Protein AF-A0A1M4V1C2-F1 (afdb_monomer)

InterPro domains:
  IPR025620 YlaH-like protein [PF14036] (13-83)

Organism: NCBI:txid112248

Structure (mmCIF, N/CA/C/O backbone):
data_AF-A0A1M4V1C2-F1
#
_entry.id   AF-A0A1M4V1C2-F1
#
loop_
_atom_site.group_PDB
_atom_site.id
_atom_site.type_symbol
_atom_site.label_atom_id
_atom_site.label_alt_id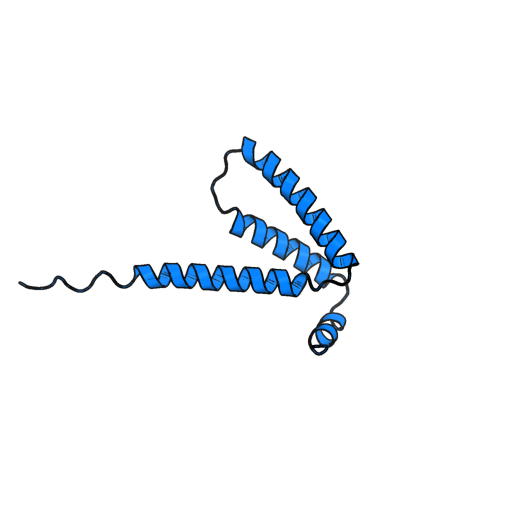
_atom_site.label_comp_id
_atom_site.label_asym_id
_atom_site.label_entity_id
_atom_site.label_seq_id
_atom_site.pdbx_PDB_ins_code
_atom_site.Cartn_x
_atom_site.Cartn_y
_atom_site.Cartn_z
_atom_site.occupancy
_atom_site.B_iso_or_equiv
_atom_site.auth_seq_id
_atom_site.auth_comp_id
_atom_site.auth_asym_id
_atom_site.auth_atom_id
_atom_site.pdbx_PDB_model_num
ATOM 1 N N . MET A 1 1 ? 19.931 -12.999 -3.970 1.00 51.00 1 MET A N 1
ATOM 2 C CA . MET A 1 1 ? 18.450 -12.996 -3.907 1.00 51.00 1 MET A CA 1
ATOM 3 C C . MET A 1 1 ? 17.909 -12.822 -5.326 1.00 51.00 1 M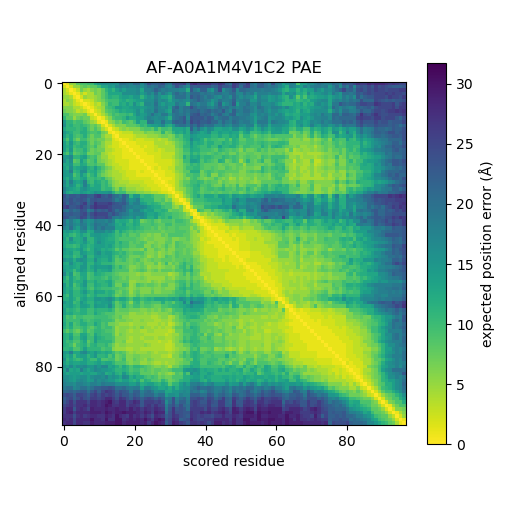ET A C 1
ATOM 5 O O . MET A 1 1 ? 17.259 -11.834 -5.615 1.00 51.00 1 MET A O 1
ATOM 9 N N . GLU A 1 2 ? 18.221 -13.763 -6.222 1.00 55.00 2 GLU A N 1
ATOM 10 C CA . GLU A 1 2 ? 17.792 -13.746 -7.639 1.00 55.00 2 GLU A CA 1
ATOM 11 C C . GLU A 1 2 ? 16.768 -14.855 -7.942 1.00 55.00 2 GLU A C 1
ATOM 13 O O . GLU A 1 2 ? 16.281 -15.000 -9.055 1.00 55.00 2 GLU A O 1
ATOM 18 N N . TRP A 1 3 ? 16.404 -15.630 -6.918 1.00 61.34 3 TRP A N 1
ATOM 19 C CA . TRP A 1 3 ? 15.531 -16.797 -7.032 1.00 61.34 3 TRP A CA 1
ATOM 20 C C . TRP A 1 3 ? 14.032 -16.433 -7.110 1.00 61.34 3 TRP A C 1
ATOM 22 O O . TRP A 1 3 ? 13.213 -17.260 -7.481 1.00 61.34 3 TRP A O 1
ATOM 32 N N . ILE A 1 4 ? 13.663 -15.181 -6.793 1.00 56.22 4 ILE A N 1
ATOM 33 C CA . ILE A 1 4 ? 12.271 -14.685 -6.838 1.00 56.22 4 ILE A CA 1
ATOM 34 C C . ILE A 1 4 ? 11.983 -13.960 -8.161 1.00 56.22 4 ILE A C 1
ATOM 36 O O . ILE A 1 4 ? 10.896 -14.107 -8.710 1.00 56.22 4 ILE A O 1
ATOM 40 N N . SER A 1 5 ? 12.960 -13.232 -8.717 1.00 55.09 5 SER A N 1
ATOM 41 C CA . SER A 1 5 ? 12.829 -12.592 -10.035 1.00 55.09 5 SER A CA 1
ATOM 42 C C . SER A 1 5 ? 12.683 -13.616 -11.162 1.00 55.09 5 SER A C 1
ATOM 44 O O . SER A 1 5 ? 11.970 -13.358 -12.120 1.00 55.09 5 SER A O 1
ATOM 46 N N . GLN A 1 6 ? 13.282 -14.802 -11.010 1.00 59.19 6 GLN A N 1
ATOM 47 C CA . GLN A 1 6 ? 13.169 -15.910 -11.967 1.00 59.19 6 GLN A CA 1
ATOM 48 C C . GLN A 1 6 ? 11.768 -16.538 -12.022 1.00 59.19 6 GLN A C 1
ATOM 50 O O . GLN A 1 6 ? 11.360 -17.027 -13.069 1.00 59.19 6 GLN A O 1
ATOM 55 N N . TRP A 1 7 ? 11.025 -16.518 -10.913 1.00 60.44 7 TRP A N 1
ATOM 56 C CA . TRP A 1 7 ? 9.639 -16.993 -10.870 1.00 60.44 7 TRP A CA 1
ATOM 57 C C . TRP A 1 7 ? 8.643 -15.915 -11.328 1.00 60.44 7 TRP A C 1
ATOM 59 O O . TRP A 1 7 ? 7.605 -16.241 -11.900 1.00 60.44 7 TRP A O 1
ATOM 69 N N . LEU A 1 8 ? 8.976 -14.635 -11.133 1.00 57.62 8 LEU A N 1
ATOM 70 C CA . LEU A 1 8 ? 8.133 -13.514 -11.550 1.00 57.62 8 LEU A CA 1
ATOM 71 C C . LEU A 1 8 ? 8.196 -13.267 -13.069 1.00 57.62 8 LEU A C 1
ATOM 73 O O . LEU A 1 8 ? 7.154 -13.061 -13.679 1.00 57.62 8 LEU A O 1
ATOM 77 N N . ASP A 1 9 ? 9.371 -13.425 -13.696 1.00 57.94 9 ASP A N 1
ATOM 78 C CA . ASP A 1 9 ? 9.539 -13.372 -15.166 1.00 57.94 9 ASP A CA 1
ATOM 79 C C . ASP A 1 9 ? 8.818 -14.519 -15.902 1.00 57.94 9 ASP A C 1
ATOM 81 O O . ASP A 1 9 ? 8.667 -14.493 -17.124 1.00 57.94 9 ASP A O 1
ATOM 85 N N . GLN A 1 10 ? 8.369 -15.547 -15.173 1.00 60.22 10 GLN A N 1
ATOM 86 C CA . GLN A 1 10 ? 7.585 -16.646 -15.732 1.00 60.22 10 GLN A CA 1
ATOM 87 C C . GLN A 1 10 ? 6.086 -16.302 -15.838 1.00 60.22 10 GLN A C 1
ATOM 89 O O . GLN A 1 10 ? 5.335 -17.046 -16.475 1.00 60.22 10 GLN A O 1
ATOM 94 N N . MET A 1 11 ? 5.638 -15.186 -15.245 1.00 54.88 11 MET A N 1
ATOM 95 C CA . MET A 1 11 ? 4.276 -14.675 -15.401 1.00 54.88 11 MET A CA 1
ATOM 96 C C . MET A 1 11 ? 4.202 -13.633 -16.529 1.00 54.88 11 MET A C 1
ATOM 98 O O . MET A 1 11 ? 5.120 -12.844 -16.719 1.00 54.88 11 MET A O 1
ATOM 102 N N . PRO A 1 12 ? 3.105 -13.598 -17.302 1.00 59.97 12 PRO A N 1
ATOM 103 C CA . PRO A 1 12 ? 2.946 -12.624 -18.374 1.00 59.97 12 PRO A CA 1
ATOM 104 C C . PRO A 1 12 ? 2.930 -11.185 -17.829 1.00 59.97 12 PRO A C 1
ATOM 106 O O . PRO A 1 12 ? 2.180 -10.890 -16.899 1.00 59.97 12 PRO A O 1
ATOM 109 N N . ASN A 1 13 ? 3.681 -10.287 -18.483 1.00 60.44 13 ASN A N 1
ATOM 110 C CA . ASN A 1 13 ? 3.990 -8.878 -18.141 1.00 60.44 13 ASN A CA 1
ATOM 111 C C . ASN A 1 13 ? 2.800 -7.969 -17.742 1.00 60.44 13 ASN A C 1
ATOM 113 O O . ASN A 1 13 ? 2.983 -6.812 -17.366 1.00 60.44 13 ASN A O 1
ATOM 117 N N . TRP A 1 14 ? 1.563 -8.442 -17.879 1.00 65.62 14 TRP A N 1
ATOM 118 C CA . TRP A 1 14 ? 0.346 -7.731 -17.483 1.00 65.62 14 TRP A CA 1
ATOM 119 C C . TRP A 1 14 ? -0.087 -7.994 -16.040 1.00 65.62 14 TRP A C 1
ATOM 121 O O . TRP A 1 14 ? -0.804 -7.177 -15.458 1.00 65.62 14 TRP A O 1
ATOM 131 N N . VAL A 1 15 ? 0.340 -9.110 -15.450 1.00 67.62 15 VAL A N 1
ATOM 132 C CA . VAL A 1 15 ? -0.056 -9.505 -14.092 1.00 67.62 15 VAL A CA 1
ATOM 133 C C . VAL A 1 15 ? 0.532 -8.543 -13.066 1.00 67.62 15 VAL A C 1
ATOM 135 O O . VAL A 1 15 ? -0.181 -8.103 -12.169 1.00 67.62 15 VAL A O 1
ATOM 138 N N . ASP A 1 16 ? 1.781 -8.129 -13.251 1.00 66.31 16 ASP A N 1
ATOM 139 C CA . ASP A 1 16 ? 2.497 -7.233 -12.339 1.00 66.31 16 ASP A CA 1
ATOM 140 C C . ASP A 1 16 ? 1.777 -5.892 -12.185 1.00 66.31 16 ASP A C 1
ATOM 142 O O . ASP A 1 16 ? 1.578 -5.393 -11.076 1.00 66.31 16 ASP A O 1
ATOM 146 N N . TYR A 1 17 ? 1.311 -5.338 -13.306 1.00 67.62 17 TYR A N 1
ATOM 147 C CA . TYR A 1 17 ? 0.589 -4.071 -13.330 1.00 67.62 17 TYR A CA 1
ATOM 148 C C . TYR A 1 17 ? -0.766 -4.181 -12.622 1.00 67.62 17 TYR A C 1
ATOM 150 O O . TYR A 1 17 ? -1.118 -3.327 -11.806 1.00 67.62 17 TYR A O 1
ATOM 158 N N . LEU A 1 18 ? -1.509 -5.260 -12.887 1.00 78.44 18 LEU A N 1
ATOM 159 C CA . LEU A 1 18 ? -2.813 -5.512 -12.273 1.00 78.44 18 LEU A CA 1
ATOM 160 C C . LEU A 1 18 ? -2.677 -5.764 -10.765 1.00 78.44 18 LEU A C 1
ATOM 162 O O . LEU A 1 18 ? -3.437 -5.208 -9.973 1.00 78.44 18 LEU A O 1
ATOM 166 N N . VAL A 1 19 ? -1.668 -6.530 -10.353 1.00 76.75 19 VAL A N 1
ATOM 167 C CA . VAL A 1 19 ? -1.352 -6.811 -8.947 1.00 76.75 19 VAL A CA 1
ATOM 168 C C . VAL A 1 19 ? -0.983 -5.529 -8.207 1.00 76.75 19 VAL A C 1
ATOM 170 O O . VAL A 1 19 ? -1.543 -5.285 -7.143 1.00 76.75 19 VAL A O 1
ATOM 173 N N . ILE A 1 20 ? -0.108 -4.677 -8.753 1.00 76.69 20 ILE A N 1
ATOM 174 C CA . ILE A 1 20 ? 0.259 -3.392 -8.124 1.00 76.69 20 ILE A CA 1
ATOM 175 C C . ILE A 1 20 ? -0.963 -2.484 -7.979 1.00 76.69 20 ILE A C 1
ATOM 177 O O . ILE A 1 20 ? -1.132 -1.854 -6.931 1.00 76.69 20 ILE A O 1
ATOM 181 N N . LEU A 1 21 ? -1.815 -2.423 -9.004 1.00 76.25 21 LEU A N 1
ATOM 182 C CA . LEU A 1 21 ? -3.016 -1.591 -9.008 1.00 76.25 21 LEU A CA 1
ATOM 183 C C . LEU A 1 21 ? -4.013 -2.057 -7.937 1.00 76.25 21 LEU A C 1
ATOM 185 O O . LEU A 1 21 ? -4.480 -1.248 -7.134 1.00 76.25 21 LEU A O 1
ATOM 189 N N . VAL A 1 22 ? -4.271 -3.366 -7.860 1.00 81.19 22 VAL A N 1
ATOM 190 C CA . VAL A 1 22 ? -5.164 -3.962 -6.855 1.00 81.19 22 VAL A CA 1
ATOM 191 C C . VAL A 1 22 ? -4.572 -3.853 -5.446 1.00 81.19 22 VAL A C 1
ATOM 193 O O . VAL A 1 22 ? -5.276 -3.429 -4.530 1.00 81.19 22 VAL A O 1
ATOM 196 N N . LEU A 1 23 ? -3.282 -4.162 -5.248 1.00 79.25 23 LEU A N 1
ATOM 197 C CA . LEU A 1 23 ? -2.627 -4.047 -3.936 1.00 79.25 23 LEU A CA 1
ATOM 198 C C . LEU A 1 23 ? -2.618 -2.605 -3.437 1.00 79.25 23 LEU A C 1
ATOM 200 O O . LEU A 1 23 ? -2.910 -2.374 -2.267 1.00 79.25 23 LEU A O 1
ATOM 204 N N . THR A 1 24 ? -2.312 -1.639 -4.302 1.00 75.44 24 THR A N 1
ATOM 205 C CA . THR A 1 24 ? -2.345 -0.214 -3.943 1.00 75.44 24 THR A CA 1
ATOM 206 C C . THR A 1 24 ? -3.749 0.211 -3.520 1.00 75.44 24 THR A C 1
ATOM 208 O O . THR A 1 24 ? -3.889 0.906 -2.514 1.00 75.44 24 THR A O 1
ATOM 211 N N . GLY A 1 25 ? -4.791 -0.259 -4.218 1.00 78.81 25 GLY A N 1
ATOM 212 C CA . GLY A 1 25 ? -6.186 -0.035 -3.829 1.00 78.81 25 GLY A CA 1
ATOM 213 C C . GLY A 1 25 ? -6.525 -0.623 -2.454 1.00 78.81 25 GLY A C 1
ATOM 214 O O . GLY A 1 25 ? -7.080 0.067 -1.602 1.00 78.81 25 GLY A O 1
ATOM 215 N N . ILE A 1 26 ? -6.114 -1.866 -2.188 1.00 78.38 26 ILE A N 1
ATOM 216 C CA . ILE A 1 26 ? -6.352 -2.537 -0.898 1.00 78.38 26 ILE A CA 1
ATOM 217 C C . ILE A 1 26 ? -5.600 -1.843 0.241 1.00 78.38 26 ILE A C 1
ATOM 219 O O . ILE A 1 26 ? -6.160 -1.630 1.320 1.00 78.38 26 ILE A O 1
ATOM 223 N N . VAL A 1 27 ? -4.329 -1.490 0.027 1.00 77.69 27 VAL A N 1
ATOM 224 C CA . VAL A 1 27 ? -3.514 -0.758 1.005 1.00 77.69 27 VAL A CA 1
ATOM 225 C C . VAL A 1 27 ? -4.150 0.593 1.281 1.00 77.69 27 VAL A C 1
ATOM 227 O O . VAL A 1 27 ? -4.264 0.966 2.442 1.00 77.69 27 VAL A O 1
ATOM 230 N N . TYR A 1 28 ? -4.631 1.300 0.263 1.00 73.38 28 TYR A N 1
ATOM 231 C CA . TYR A 1 28 ? -5.352 2.550 0.445 1.00 73.38 28 TYR A CA 1
ATOM 232 C C . TYR A 1 28 ? -6.565 2.380 1.368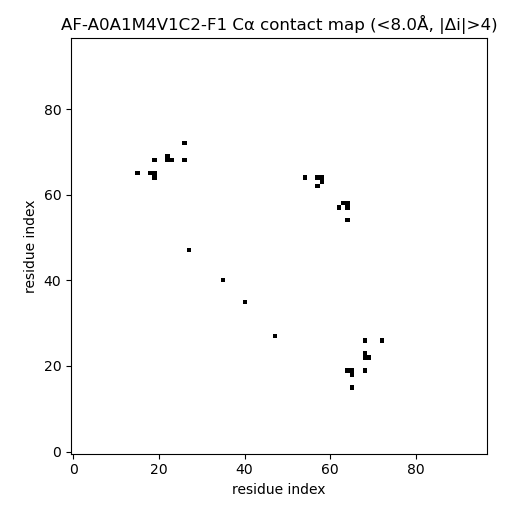 1.00 73.38 28 TYR A C 1
ATOM 234 O O . TYR A 1 28 ? -6.618 3.017 2.418 1.00 73.38 28 TYR A O 1
ATOM 242 N N . GLU A 1 29 ? -7.485 1.466 1.059 1.00 74.00 29 GLU A N 1
ATOM 243 C CA . GLU A 1 29 ? -8.674 1.242 1.894 1.00 74.00 29 GLU A CA 1
ATOM 244 C C . GLU A 1 29 ? -8.316 0.785 3.314 1.00 74.00 29 GLU A C 1
ATOM 246 O O . GLU A 1 29 ? -8.935 1.202 4.292 1.00 74.00 29 GLU A O 1
ATOM 251 N N . THR A 1 30 ? -7.271 -0.033 3.443 1.00 69.38 30 THR A N 1
ATOM 252 C CA . THR A 1 30 ? -6.819 -0.592 4.722 1.00 69.38 30 THR A CA 1
ATOM 253 C C . THR A 1 30 ? -6.115 0.441 5.600 1.00 69.38 30 THR A C 1
ATOM 255 O O . THR A 1 30 ? -6.345 0.484 6.809 1.00 69.38 30 THR A O 1
ATOM 258 N N . THR A 1 31 ? -5.259 1.279 5.015 1.00 68.00 31 THR A N 1
ATOM 259 C CA . THR A 1 31 ? -4.486 2.304 5.740 1.00 68.00 31 THR A CA 1
ATOM 260 C C . THR A 1 31 ? -5.362 3.509 6.066 1.00 68.00 31 THR A C 1
ATOM 262 O O . THR A 1 31 ? -5.185 4.160 7.095 1.00 68.00 31 THR A O 1
ATOM 265 N N . PHE A 1 32 ? -6.348 3.781 5.213 1.00 64.38 32 PHE A N 1
ATOM 266 C CA . PHE A 1 32 ? -7.286 4.885 5.345 1.00 64.38 32 PHE A CA 1
ATOM 267 C C . PHE A 1 32 ? -8.671 4.455 5.839 1.00 64.38 32 PHE A C 1
ATOM 269 O O . PHE A 1 32 ? -9.608 5.228 5.671 1.00 64.38 32 PHE A O 1
ATOM 276 N N . ALA A 1 33 ? -8.796 3.298 6.513 1.00 54.59 33 ALA A N 1
ATOM 277 C CA . ALA A 1 33 ? -10.006 2.783 7.184 1.00 54.59 33 ALA A CA 1
ATOM 278 C C . ALA A 1 33 ? -10.494 3.666 8.360 1.00 54.59 33 ALA A C 1
ATOM 280 O O . ALA A 1 33 ? -10.824 3.207 9.454 1.00 54.59 33 ALA A O 1
ATOM 281 N N . ARG A 1 34 ? -10.512 4.975 8.147 1.00 51.72 34 ARG A N 1
ATOM 282 C CA . ARG A 1 34 ? -11.030 6.020 9.000 1.00 51.72 34 ARG A CA 1
ATOM 283 C C . ARG A 1 34 ? -12.192 6.611 8.207 1.00 51.72 34 ARG A C 1
ATOM 285 O O . ARG A 1 34 ? -11.974 7.148 7.128 1.00 51.72 34 ARG A O 1
ATOM 292 N N . SER A 1 35 ? -13.420 6.471 8.710 1.00 47.53 35 SER A N 1
ATOM 293 C CA . SER A 1 35 ? -14.617 7.073 8.106 1.00 47.53 35 SER A CA 1
ATOM 294 C C . SER A 1 35 ? -14.359 8.545 7.824 1.00 47.53 35 SER A C 1
ATOM 296 O O . SER A 1 35 ? -14.181 9.322 8.765 1.00 47.53 35 SER A O 1
ATOM 298 N N . LEU A 1 36 ? -14.285 8.925 6.548 1.00 56.25 36 LEU A N 1
ATOM 299 C CA . LEU A 1 36 ? -13.952 10.288 6.170 1.00 56.25 36 LEU A CA 1
ATOM 300 C C . LEU A 1 36 ? -15.114 10.948 5.407 1.00 56.25 36 LEU A C 1
ATOM 302 O O . LEU A 1 36 ? -15.508 10.453 4.353 1.00 56.25 36 LEU A O 1
ATOM 306 N N . PRO A 1 37 ? -15.654 12.069 5.929 1.00 58.38 37 PRO A N 1
ATOM 307 C CA . PRO A 1 37 ? -16.694 12.857 5.274 1.00 58.38 37 PRO A CA 1
ATOM 308 C C . PRO A 1 37 ? -16.223 13.381 3.908 1.00 58.38 37 PRO A C 1
ATOM 310 O O . PRO A 1 37 ? -15.038 13.664 3.717 1.00 58.38 37 PRO A O 1
ATOM 313 N N . LEU A 1 38 ? -17.174 13.533 2.978 1.00 58.84 38 LEU A N 1
ATOM 314 C CA . LEU A 1 38 ? -16.985 13.744 1.530 1.00 58.84 38 LEU A CA 1
ATOM 315 C C . LEU A 1 38 ? -15.911 14.782 1.144 1.00 58.84 38 LEU A C 1
ATOM 317 O O . LEU A 1 38 ? -15.198 14.590 0.163 1.00 58.84 38 LEU A O 1
ATOM 321 N N . LEU A 1 39 ? -15.731 15.844 1.935 1.00 64.44 39 LEU A N 1
ATOM 322 C CA . LEU A 1 39 ? -14.754 16.907 1.669 1.00 64.44 39 LEU A CA 1
ATOM 323 C C . LEU A 1 39 ? -13.291 16.436 1.753 1.00 64.44 39 LEU A C 1
ATOM 325 O O . LEU A 1 39 ? -12.427 16.924 1.027 1.00 64.44 39 LEU A O 1
ATOM 329 N N . LYS A 1 40 ? -12.997 15.468 2.627 1.00 64.94 40 LYS A N 1
ATOM 330 C CA . LYS A 1 40 ? -11.630 14.972 2.837 1.00 64.94 40 LYS A CA 1
ATOM 331 C C . LYS A 1 40 ? -11.246 13.891 1.822 1.00 64.94 40 LYS A C 1
ATOM 333 O O . LYS A 1 40 ? -10.061 13.646 1.628 1.00 64.94 40 LYS A O 1
ATOM 338 N N . ASN A 1 41 ? -12.226 13.322 1.118 1.00 71.44 41 ASN A N 1
ATOM 339 C CA . ASN A 1 41 ? -12.002 12.364 0.036 1.00 71.44 41 ASN A CA 1
ATOM 340 C C . ASN A 1 41 ? -11.191 12.978 -1.121 1.00 71.44 41 ASN A C 1
ATOM 342 O O . ASN A 1 41 ? -10.331 12.313 -1.681 1.00 71.44 41 ASN A O 1
ATOM 346 N N . ILE A 1 42 ? -11.390 14.269 -1.427 1.00 80.12 42 ILE A N 1
ATOM 347 C CA . ILE A 1 42 ? -10.668 14.974 -2.505 1.00 80.12 42 ILE A CA 1
ATOM 348 C C . ILE A 1 42 ? -9.164 15.055 -2.224 1.00 80.12 42 ILE A C 1
ATOM 350 O O . ILE A 1 42 ? -8.356 14.703 -3.077 1.00 80.12 42 ILE A O 1
ATOM 354 N N . VAL A 1 43 ? -8.778 15.480 -1.016 1.00 80.31 43 VAL A N 1
ATOM 355 C CA . VAL A 1 43 ? -7.360 15.576 -0.617 1.00 80.31 43 VAL A CA 1
ATOM 356 C C . VAL A 1 43 ? -6.689 14.211 -0.703 1.00 80.31 43 VAL A C 1
ATOM 358 O O . VAL A 1 43 ? -5.554 14.084 -1.157 1.00 80.31 43 VAL A O 1
ATOM 361 N N . VAL A 1 44 ? -7.418 13.184 -0.286 1.00 76.56 44 VAL A N 1
ATOM 362 C CA . VAL A 1 44 ? -6.931 11.816 -0.282 1.00 76.56 44 VAL A CA 1
ATOM 363 C C . VAL A 1 44 ? -6.803 11.272 -1.715 1.00 76.56 44 VAL A C 1
ATOM 365 O O . VAL A 1 44 ? -5.803 10.631 -2.021 1.00 76.56 44 VAL A O 1
ATOM 368 N N . TYR A 1 45 ? -7.728 11.595 -2.620 1.00 75.50 45 TYR A N 1
ATOM 369 C CA . TYR A 1 45 ? -7.636 11.230 -4.038 1.00 75.50 45 TYR A CA 1
ATOM 370 C C . TYR A 1 45 ? -6.455 11.919 -4.743 1.00 75.50 45 TYR A C 1
ATOM 372 O O . TYR A 1 45 ? -5.771 11.301 -5.556 1.00 75.50 45 TYR A O 1
ATOM 380 N N . ILE A 1 46 ? -6.150 13.174 -4.385 1.00 84.56 46 ILE A N 1
ATOM 381 C CA . ILE A 1 46 ? -4.951 13.885 -4.868 1.00 84.56 46 ILE A CA 1
ATOM 382 C C . ILE A 1 46 ? -3.679 13.193 -4.362 1.00 84.56 46 ILE A C 1
ATOM 384 O O . ILE A 1 46 ? -2.757 12.952 -5.138 1.00 84.56 46 ILE A O 1
ATOM 388 N N . PHE A 1 47 ? -3.636 12.820 -3.081 1.00 82.38 47 PHE A N 1
ATOM 389 C CA . PHE A 1 47 ? -2.522 12.054 -2.516 1.00 82.38 47 PHE A CA 1
ATOM 390 C C . PHE A 1 47 ? -2.384 10.664 -3.150 1.00 82.38 47 PHE A C 1
ATOM 392 O O . PHE A 1 47 ? -1.262 10.209 -3.353 1.00 82.38 47 PHE A O 1
ATOM 399 N N . LEU A 1 48 ? -3.496 10.008 -3.500 1.00 81.50 48 LEU A N 1
ATOM 400 C CA . LEU A 1 48 ? -3.511 8.733 -4.219 1.00 81.50 48 LEU A CA 1
ATOM 401 C C . LEU A 1 48 ? -2.914 8.895 -5.619 1.00 81.50 48 LEU A C 1
ATOM 403 O O . LEU A 1 48 ? -2.036 8.123 -5.992 1.00 81.50 48 LEU A O 1
ATOM 407 N N . ALA A 1 49 ? -3.339 9.913 -6.370 1.00 80.75 49 ALA A N 1
ATOM 408 C CA . ALA A 1 49 ? -2.789 10.209 -7.691 1.00 80.75 49 ALA A CA 1
ATOM 409 C C . ALA A 1 49 ? -1.273 10.462 -7.623 1.00 80.75 49 ALA A C 1
ATOM 411 O O . ALA A 1 49 ? -0.510 9.930 -8.429 1.00 80.75 49 ALA A O 1
ATOM 412 N N . LEU A 1 50 ? -0.825 11.203 -6.608 1.00 87.06 50 LEU A N 1
ATOM 413 C CA . LEU A 1 50 ? 0.586 11.528 -6.391 1.00 87.06 50 LEU A CA 1
ATOM 414 C C . LEU A 1 50 ? 1.398 10.303 -5.931 1.00 87.06 50 LEU A C 1
ATOM 416 O O . LEU A 1 50 ? 2.494 10.057 -6.430 1.00 87.06 50 LEU A O 1
ATOM 420 N N . GLY A 1 51 ? 0.839 9.481 -5.041 1.00 80.19 51 GLY A N 1
ATOM 421 C CA . GLY A 1 51 ? 1.431 8.217 -4.603 1.00 80.19 51 GLY A CA 1
ATOM 422 C C . GLY A 1 51 ? 1.532 7.199 -5.736 1.00 80.19 51 GLY A C 1
ATOM 423 O O . GLY A 1 51 ? 2.562 6.550 -5.880 1.00 80.19 51 GLY A O 1
ATOM 424 N N . CYS A 1 52 ? 0.518 7.112 -6.598 1.00 78.00 52 CYS A N 1
ATOM 425 C CA . CYS A 1 52 ? 0.537 6.254 -7.780 1.00 78.00 52 CYS A CA 1
ATOM 426 C C . CYS A 1 52 ? 1.625 6.695 -8.768 1.00 78.00 52 CYS A C 1
ATOM 428 O O . CYS A 1 52 ? 2.335 5.855 -9.316 1.00 78.00 52 CYS A O 1
ATOM 430 N N . TYR A 1 53 ? 1.817 8.007 -8.934 1.00 82.00 53 TYR A N 1
ATOM 431 C CA . TYR A 1 53 ? 2.912 8.562 -9.730 1.00 82.00 53 TYR A CA 1
ATOM 432 C C . TYR A 1 53 ? 4.289 8.201 -9.145 1.00 82.00 53 TYR A C 1
ATOM 434 O O . TYR A 1 53 ? 5.205 7.824 -9.877 1.00 82.00 53 TYR A O 1
ATOM 442 N N . LEU A 1 54 ? 4.425 8.239 -7.816 1.00 84.19 54 LEU A N 1
ATOM 443 C CA . LEU A 1 54 ? 5.649 7.849 -7.115 1.00 84.19 54 LEU A CA 1
ATOM 444 C C . LEU A 1 54 ? 5.911 6.333 -7.188 1.00 84.19 54 LEU A C 1
ATOM 446 O O . LEU A 1 54 ? 7.043 5.912 -7.390 1.00 84.19 54 LEU A O 1
ATOM 450 N N . LEU A 1 55 ? 4.886 5.485 -7.102 1.00 82.19 55 LEU A N 1
ATOM 451 C CA . LEU A 1 55 ? 5.046 4.039 -7.306 1.00 82.19 55 LEU A CA 1
ATOM 452 C C . LEU A 1 55 ? 5.472 3.716 -8.744 1.00 82.19 55 LEU A C 1
ATOM 454 O O . LEU A 1 55 ? 6.322 2.852 -8.954 1.00 82.19 55 LEU A O 1
ATOM 458 N N . LEU A 1 56 ? 4.928 4.443 -9.723 1.00 78.94 56 LEU A N 1
ATOM 459 C CA . LEU A 1 56 ? 5.271 4.291 -11.135 1.00 78.94 56 LEU A CA 1
ATOM 460 C C . LEU A 1 56 ? 6.731 4.693 -11.396 1.00 78.94 56 LEU A C 1
ATOM 462 O O . LEU A 1 56 ? 7.450 3.957 -12.074 1.00 78.94 56 LEU A O 1
ATOM 466 N N . ILE A 1 57 ? 7.208 5.788 -10.787 1.00 83.62 57 ILE A N 1
ATOM 467 C CA . ILE A 1 57 ? 8.625 6.169 -10.872 1.00 83.62 57 ILE A CA 1
ATOM 468 C C . ILE A 1 57 ? 9.522 5.145 -10.157 1.00 83.62 57 ILE A C 1
ATOM 470 O O . ILE A 1 57 ? 10.532 4.729 -10.706 1.00 83.62 57 ILE A O 1
ATOM 474 N N . PHE A 1 58 ? 9.153 4.640 -8.978 1.00 82.50 58 PHE A N 1
ATOM 475 C CA . PHE A 1 58 ? 9.964 3.624 -8.292 1.00 82.50 58 PHE A CA 1
ATOM 476 C C . PHE A 1 58 ? 10.032 2.302 -9.069 1.00 82.50 58 PHE A C 1
ATOM 478 O O . PHE A 1 58 ? 11.075 1.647 -9.077 1.00 82.50 58 PHE A O 1
ATOM 485 N N . HIS A 1 59 ? 8.957 1.923 -9.761 1.00 74.94 59 HIS A N 1
ATOM 486 C CA . HIS A 1 59 ? 8.959 0.751 -10.632 1.00 74.94 59 HIS A CA 1
ATOM 487 C C . HIS A 1 59 ? 9.933 0.924 -11.809 1.00 74.94 59 HIS A C 1
ATOM 489 O O . HIS A 1 59 ? 10.704 0.007 -12.097 1.00 74.94 59 HIS A O 1
ATOM 495 N N . ILE A 1 60 ? 9.981 2.113 -12.432 1.00 78.56 60 ILE A N 1
ATOM 496 C CA 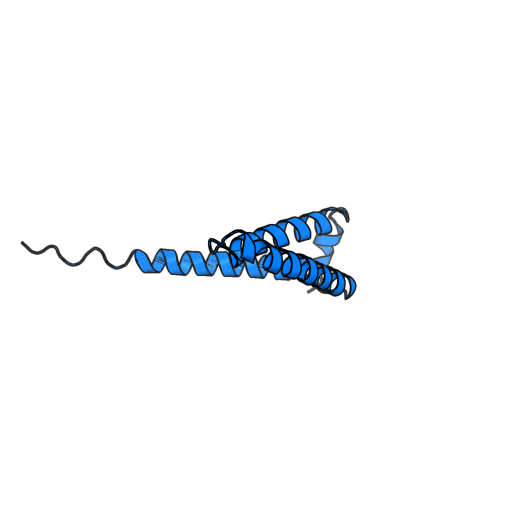. ILE A 1 60 ? 10.932 2.391 -13.524 1.00 78.56 60 ILE A CA 1
ATOM 497 C C . ILE A 1 60 ? 12.391 2.380 -13.043 1.00 78.56 60 ILE A C 1
ATOM 499 O O . ILE A 1 60 ? 13.284 1.996 -13.794 1.00 78.56 60 ILE A O 1
ATOM 503 N N . LEU A 1 61 ? 12.632 2.711 -11.770 1.00 81.00 61 LEU A N 1
ATOM 504 C CA . LEU A 1 61 ? 13.945 2.628 -11.119 1.00 81.00 61 LEU A CA 1
ATOM 505 C C . LEU A 1 61 ? 14.381 1.186 -10.767 1.00 81.00 61 LEU A C 1
ATOM 507 O O . LEU A 1 61 ? 15.367 1.013 -10.052 1.00 81.00 61 LEU A O 1
ATOM 511 N N . ARG A 1 62 ? 13.695 0.146 -11.274 1.00 70.38 62 ARG A N 1
ATOM 512 C CA . ARG A 1 62 ? 13.998 -1.282 -11.019 1.00 70.38 62 ARG A CA 1
ATOM 513 C C . ARG A 1 62 ? 13.823 -1.677 -9.544 1.00 70.38 62 ARG A C 1
ATOM 515 O O . ARG A 1 62 ? 14.435 -2.638 -9.078 1.00 70.38 62 ARG A O 1
ATOM 522 N N . PHE A 1 63 ? 13.001 -0.943 -8.792 1.00 74.69 63 PHE A N 1
ATOM 523 C CA . PHE A 1 63 ? 12.775 -1.218 -7.376 1.00 74.69 63 PHE A CA 1
ATOM 524 C C . PHE A 1 63 ? 11.703 -2.306 -7.187 1.00 74.69 63 PHE A C 1
ATOM 526 O O . PHE A 1 63 ? 10.666 -2.268 -7.856 1.00 74.69 63 PHE A O 1
ATOM 533 N N . PRO A 1 64 ? 11.898 -3.267 -6.264 1.00 72.69 64 PRO A N 1
ATOM 534 C CA . PRO A 1 64 ? 10.954 -4.358 -6.034 1.00 72.69 64 PRO A CA 1
ATOM 535 C C . PRO A 1 64 ? 9.697 -3.874 -5.269 1.00 72.69 64 PRO A C 1
ATOM 537 O O . PRO A 1 64 ? 9.542 -4.109 -4.072 1.00 72.69 64 PRO A O 1
ATOM 540 N N . ILE A 1 65 ? 8.781 -3.192 -5.973 1.00 80.56 65 ILE A N 1
ATOM 541 C CA . ILE A 1 65 ? 7.541 -2.592 -5.431 1.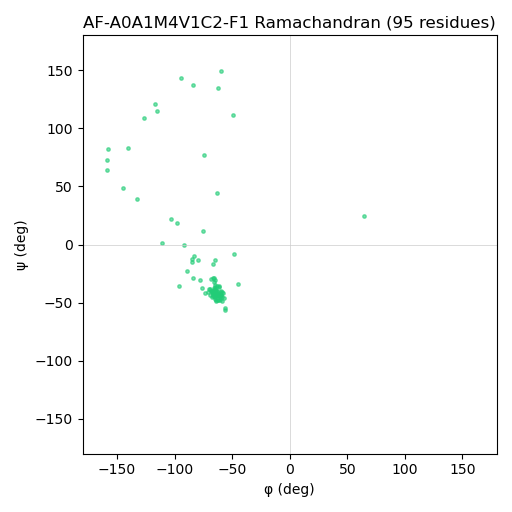00 80.56 65 ILE A CA 1
ATOM 542 C C . ILE A 1 65 ? 6.513 -3.651 -5.013 1.00 80.56 65 ILE A C 1
ATOM 544 O O . ILE A 1 65 ? 5.927 -3.545 -3.937 1.00 80.56 65 ILE A O 1
ATOM 548 N N . ILE A 1 66 ? 6.315 -4.691 -5.830 1.00 77.00 66 ILE A N 1
ATOM 549 C CA . ILE A 1 66 ? 5.370 -5.782 -5.536 1.00 77.00 66 ILE A CA 1
ATOM 550 C C . ILE A 1 66 ? 5.673 -6.452 -4.189 1.00 77.00 66 ILE A C 1
ATOM 552 O O . ILE A 1 66 ? 4.786 -6.476 -3.332 1.00 77.00 66 ILE A O 1
ATOM 556 N N . PRO A 1 67 ? 6.897 -6.955 -3.931 1.00 78.12 67 PRO A N 1
ATOM 557 C CA . PRO A 1 67 ? 7.190 -7.576 -2.644 1.00 78.12 67 PRO A CA 1
ATOM 558 C C . PRO A 1 67 ? 7.159 -6.561 -1.493 1.00 78.12 67 PRO A C 1
ATOM 560 O O . PRO A 1 67 ? 6.781 -6.937 -0.388 1.00 78.12 67 PRO A O 1
ATOM 563 N N . ALA A 1 68 ? 7.468 -5.279 -1.724 1.00 82.62 68 ALA A N 1
ATOM 564 C CA . ALA A 1 68 ? 7.336 -4.240 -0.698 1.00 82.62 68 ALA A CA 1
ATOM 565 C C . ALA A 1 68 ? 5.872 -4.027 -0.260 1.00 82.62 68 ALA A C 1
ATOM 567 O O . ALA A 1 68 ? 5.578 -3.975 0.940 1.00 82.62 68 ALA A O 1
ATOM 568 N N . LEU A 1 69 ? 4.935 -3.966 -1.213 1.00 84.50 69 LEU A N 1
ATOM 569 C CA . LEU A 1 69 ? 3.497 -3.915 -0.922 1.00 84.50 69 LEU A CA 1
ATOM 570 C C . LEU A 1 69 ? 3.027 -5.199 -0.227 1.00 84.50 69 LEU A C 1
ATOM 572 O O . LEU A 1 69 ? 2.267 -5.134 0.741 1.00 84.50 69 LEU A O 1
ATOM 576 N N . PHE A 1 70 ? 3.529 -6.357 -0.662 1.00 84.75 70 PHE A N 1
ATOM 577 C CA . PHE A 1 70 ? 3.205 -7.642 -0.046 1.00 84.75 70 PHE A CA 1
ATOM 578 C C . PHE A 1 70 ? 3.625 -7.689 1.430 1.00 84.75 70 PHE A C 1
ATOM 580 O O . PHE A 1 70 ? 2.812 -8.024 2.291 1.00 84.75 70 PHE A O 1
ATOM 587 N N . ILE A 1 71 ? 4.856 -7.267 1.746 1.00 87.44 71 ILE A N 1
ATOM 588 C CA . ILE A 1 71 ? 5.375 -7.168 3.122 1.00 87.44 71 ILE A CA 1
ATOM 589 C C . ILE A 1 71 ? 4.510 -6.226 3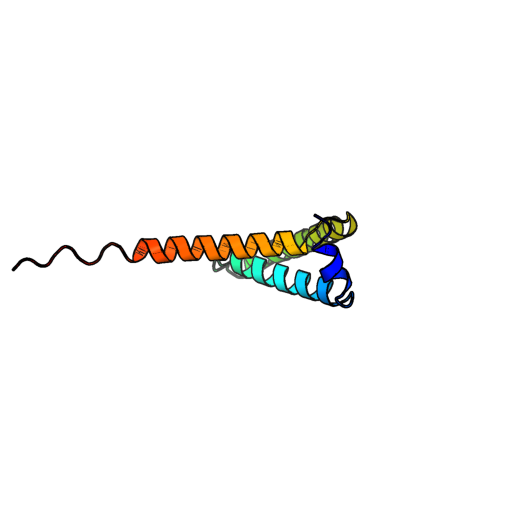.964 1.00 87.44 71 ILE A C 1
ATOM 591 O O . ILE A 1 71 ? 4.210 -6.529 5.119 1.00 87.44 71 ILE A O 1
ATOM 595 N N . THR A 1 72 ? 4.072 -5.108 3.384 1.00 87.69 72 THR A N 1
ATOM 596 C CA . THR A 1 72 ? 3.224 -4.123 4.070 1.00 87.69 72 THR A CA 1
ATOM 597 C C . THR A 1 72 ? 1.884 -4.736 4.481 1.00 87.69 72 THR A C 1
ATOM 599 O O . THR A 1 72 ? 1.485 -4.625 5.640 1.00 87.69 72 THR A O 1
ATOM 602 N N . ILE A 1 73 ? 1.211 -5.445 3.569 1.00 86.62 73 ILE A N 1
ATOM 603 C CA . ILE A 1 73 ? -0.046 -6.152 3.867 1.00 86.62 73 ILE A CA 1
ATOM 604 C C . ILE A 1 73 ? 0.173 -7.208 4.951 1.00 86.62 73 ILE A C 1
ATOM 606 O O . ILE A 1 73 ? -0.60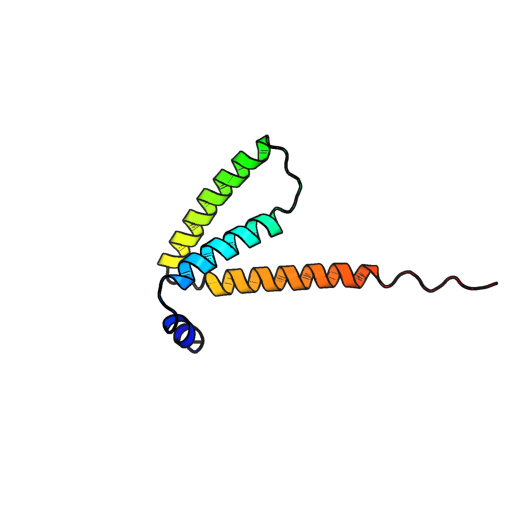6 -7.288 5.903 1.00 86.62 73 ILE A O 1
ATOM 610 N N . LEU A 1 74 ? 1.252 -7.981 4.841 1.00 90.50 74 LEU A N 1
ATOM 611 C CA . LEU A 1 74 ? 1.603 -9.019 5.807 1.00 90.50 74 LEU A CA 1
ATOM 612 C C . LEU A 1 74 ? 1.775 -8.426 7.215 1.00 90.50 74 LEU A C 1
ATOM 614 O O . LEU A 1 74 ? 1.195 -8.928 8.178 1.00 90.50 74 LEU A O 1
ATOM 618 N N . LEU A 1 75 ? 2.481 -7.298 7.328 1.00 90.44 75 LEU A N 1
ATOM 619 C CA . LEU A 1 75 ? 2.660 -6.570 8.585 1.00 90.44 75 LEU A CA 1
ATOM 620 C C . LEU A 1 75 ? 1.317 -6.092 9.158 1.00 90.44 75 LEU A C 1
ATOM 622 O O . LEU A 1 75 ? 1.049 -6.257 10.350 1.00 90.44 75 LEU A O 1
ATOM 626 N N . ILE A 1 76 ? 0.435 -5.542 8.322 1.00 86.44 76 ILE A N 1
ATOM 627 C CA . ILE A 1 76 ? -0.890 -5.082 8.759 1.00 86.44 76 ILE A CA 1
ATOM 628 C C . ILE A 1 76 ? -1.735 -6.254 9.279 1.00 86.44 76 ILE A C 1
ATOM 630 O O . ILE A 1 76 ? -2.348 -6.146 10.343 1.00 86.44 76 ILE A O 1
ATOM 634 N N . ILE A 1 77 ? -1.738 -7.395 8.589 1.00 87.81 77 ILE A N 1
ATOM 635 C CA . ILE A 1 77 ? -2.453 -8.600 9.036 1.00 87.81 77 ILE A CA 1
ATOM 636 C C . ILE A 1 77 ? -1.936 -9.045 10.408 1.00 87.81 77 ILE A C 1
ATOM 638 O O . ILE A 1 77 ? -2.728 -9.235 11.335 1.00 87.81 77 ILE A O 1
ATOM 642 N N . VAL A 1 78 ? -0.613 -9.131 10.573 1.00 91.75 78 VAL A N 1
ATOM 643 C CA . VAL A 1 78 ? 0.026 -9.511 11.843 1.00 91.75 78 VAL A CA 1
ATOM 644 C C . VAL A 1 78 ? -0.339 -8.536 12.967 1.00 91.75 78 VAL A C 1
ATOM 646 O O . VAL A 1 78 ? -0.678 -8.956 14.076 1.00 91.75 78 VAL A O 1
ATOM 649 N N . THR A 1 79 ? -0.333 -7.230 12.699 1.00 85.88 79 THR A N 1
ATOM 650 C CA . THR A 1 79 ? -0.659 -6.214 13.717 1.00 85.88 79 THR A CA 1
ATOM 651 C C . THR A 1 79 ? -2.121 -6.273 14.163 1.00 85.88 79 THR A C 1
ATOM 653 O O . THR A 1 79 ? -2.396 -6.188 15.365 1.00 85.88 79 THR A O 1
ATOM 656 N N . LYS A 1 80 ? -3.071 -6.485 13.242 1.00 81.69 80 LYS A N 1
ATOM 657 C CA . LYS A 1 80 ? -4.492 -6.665 13.591 1.00 81.69 80 LYS A CA 1
ATOM 658 C C . LYS A 1 80 ? -4.709 -7.948 14.380 1.00 81.69 80 LYS A C 1
ATOM 660 O O . LYS A 1 80 ? -5.469 -7.939 15.350 1.00 81.69 80 LYS A O 1
ATOM 665 N N . TRP A 1 81 ? -4.002 -9.019 14.020 1.00 86.62 81 TRP A N 1
ATOM 666 C CA . TRP A 1 81 ? -4.069 -10.279 14.752 1.00 86.62 81 TRP A CA 1
ATOM 667 C C . TRP A 1 81 ? -3.576 -10.112 16.192 1.00 86.62 81 TRP A C 1
ATOM 669 O O . TRP A 1 81 ? -4.263 -10.528 17.126 1.00 86.62 81 TRP A O 1
ATOM 679 N N . ARG A 1 82 ? -2.464 -9.393 16.397 1.00 85.38 82 ARG A N 1
ATOM 680 C CA . ARG A 1 82 ? -1.939 -9.068 17.734 1.00 85.38 82 ARG A CA 1
ATOM 681 C C . ARG A 1 82 ? -2.960 -8.319 18.594 1.00 85.38 82 ARG A C 1
ATOM 683 O O . ARG A 1 82 ? -3.154 -8.665 19.759 1.00 85.38 82 ARG A O 1
ATOM 690 N N . LEU A 1 83 ? -3.628 -7.307 18.036 1.00 76.06 83 LEU A N 1
ATOM 691 C CA . LEU A 1 83 ? -4.634 -6.531 18.769 1.00 76.06 83 LEU A CA 1
ATOM 692 C C . LEU A 1 83 ? -5.879 -7.367 19.106 1.00 76.06 83 LEU A C 1
ATOM 694 O O . LEU A 1 83 ? -6.417 -7.252 20.208 1.00 76.06 83 LEU A O 1
ATOM 698 N N . ALA A 1 84 ? -6.324 -8.220 18.179 1.00 77.94 84 ALA A N 1
ATOM 699 C CA . ALA A 1 84 ? -7.463 -9.109 18.390 1.00 77.94 84 ALA A CA 1
ATOM 700 C C . ALA A 1 84 ? -7.180 -10.164 19.474 1.00 77.94 84 ALA A C 1
ATOM 702 O O . ALA A 1 84 ? -8.055 -10.454 20.291 1.00 77.94 84 ALA A O 1
ATOM 703 N N . TYR A 1 85 ? -5.951 -10.683 19.533 1.00 74.06 85 TYR A N 1
ATOM 704 C CA . TYR A 1 85 ? -5.535 -11.641 20.561 1.00 74.06 85 TYR A CA 1
ATOM 705 C C . TYR A 1 85 ? -5.469 -11.011 21.961 1.00 74.06 85 TYR A C 1
ATOM 707 O O . TYR A 1 85 ? -5.934 -11.609 22.929 1.00 74.06 85 TYR A O 1
ATOM 715 N N . SER A 1 86 ? -4.987 -9.767 22.082 1.00 63.97 86 SER A N 1
ATOM 716 C CA . SER A 1 86 ? -4.854 -9.085 23.381 1.00 63.97 86 SER A CA 1
ATOM 717 C C . SER A 1 86 ? -6.188 -8.760 24.070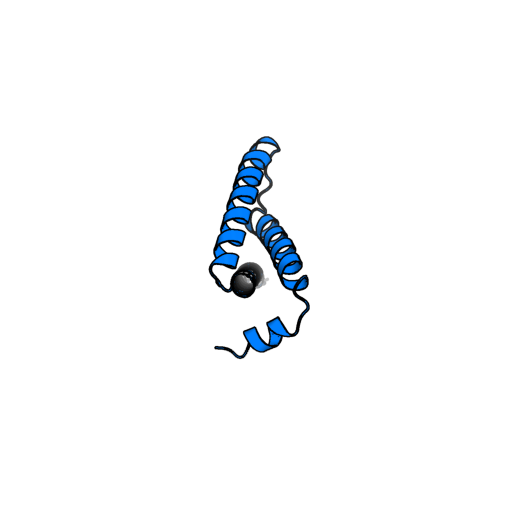 1.00 63.97 86 SER A C 1
ATOM 719 O O . SER A 1 86 ? -6.193 -8.467 25.265 1.00 63.97 86 SER A O 1
ATOM 721 N N . LYS A 1 87 ? -7.319 -8.792 23.354 1.00 59.72 87 LYS A N 1
ATOM 722 C CA . LYS A 1 87 ? -8.651 -8.540 23.933 1.00 59.72 87 LYS A CA 1
ATOM 723 C C . LYS A 1 87 ? -9.288 -9.778 24.571 1.00 59.72 87 LYS A C 1
ATOM 725 O O . LYS A 1 87 ? -10.267 -9.629 25.291 1.00 59.72 87 LYS A O 1
ATOM 730 N N . ARG A 1 88 ? -8.750 -10.982 24.344 1.00 58.62 88 ARG A N 1
ATOM 731 C CA . ARG A 1 88 ? -9.346 -12.242 24.829 1.00 58.62 88 ARG A CA 1
ATOM 732 C C . ARG A 1 88 ? -8.836 -12.709 26.199 1.00 58.62 88 ARG A C 1
ATOM 734 O O . ARG A 1 88 ? -9.3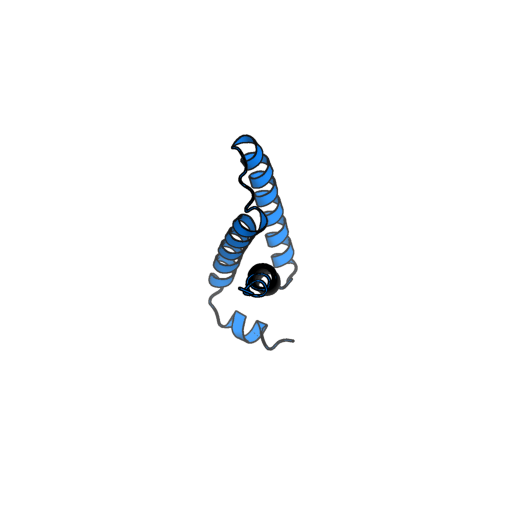13 -13.718 26.694 1.00 58.62 88 ARG A O 1
ATOM 741 N N . GLY A 1 89 ? -7.916 -11.977 26.830 1.00 58.53 89 GLY A N 1
ATOM 742 C CA . GLY A 1 89 ? -7.286 -12.372 28.099 1.00 58.53 89 GLY A CA 1
ATOM 743 C C . GLY A 1 89 ? -7.857 -11.756 29.385 1.00 58.53 89 GLY A C 1
ATOM 744 O O . GLY A 1 89 ? -7.134 -11.726 30.371 1.00 58.53 89 GLY A O 1
ATOM 745 N N . LYS A 1 90 ? -9.080 -11.196 29.407 1.00 56.66 90 LYS A N 1
ATOM 746 C CA . LYS A 1 90 ? -9.629 -10.515 30.608 1.00 56.66 90 LYS A CA 1
ATOM 747 C C . LYS A 1 90 ? -11.065 -10.907 30.986 1.00 56.66 90 LYS A C 1
ATOM 749 O O . LYS A 1 90 ? -11.851 -10.044 31.367 1.00 56.66 90 LYS A O 1
ATOM 754 N N . THR A 1 91 ? -11.454 -12.177 30.869 1.00 57.38 91 THR A N 1
ATOM 755 C CA . THR A 1 91 ? -12.809 -12.593 31.297 1.00 57.38 91 THR A CA 1
ATOM 756 C C . THR A 1 91 ? -12.855 -13.995 31.897 1.00 57.38 91 THR A C 1
ATOM 758 O O . THR A 1 91 ? -13.715 -14.774 31.522 1.00 57.38 91 THR A O 1
ATOM 761 N N . THR A 1 92 ? -11.959 -14.317 32.833 1.00 58.50 92 THR A N 1
ATOM 762 C CA . THR A 1 92 ? -12.134 -15.457 33.756 1.00 58.50 92 THR A CA 1
ATOM 763 C C . THR A 1 92 ? -11.258 -15.275 35.005 1.00 58.50 92 THR A C 1
ATOM 765 O O . THR A 1 92 ? -10.235 -15.931 35.120 1.00 58.50 92 THR A O 1
ATOM 768 N N . GLU A 1 93 ? -11.612 -14.362 35.915 1.00 57.12 93 GLU A N 1
ATOM 769 C CA . GLU A 1 93 ? -11.207 -14.460 37.335 1.00 57.12 93 GLU A CA 1
ATOM 770 C C . GLU A 1 93 ? -12.154 -13.612 38.202 1.00 57.12 93 GLU A C 1
ATOM 772 O O . GLU A 1 93 ? -11.800 -12.566 38.735 1.00 57.12 93 GLU A O 1
ATOM 777 N N . ASN A 1 94 ? -13.428 -14.002 38.224 1.00 62.69 94 ASN A N 1
ATOM 778 C CA . ASN A 1 94 ? -14.374 -13.641 39.281 1.00 62.69 94 ASN A CA 1
ATOM 779 C C . ASN A 1 94 ? -15.498 -14.684 39.254 1.00 62.69 94 ASN A C 1
ATOM 781 O O . ASN A 1 94 ? -16.510 -14.507 38.578 1.00 62.69 94 ASN A O 1
ATOM 785 N N . VAL A 1 95 ? -15.242 -15.828 39.884 1.00 62.00 95 VAL A N 1
ATOM 786 C CA . VAL A 1 95 ? -16.260 -16.819 40.244 1.00 62.00 95 VAL A CA 1
ATOM 787 C C . VAL A 1 95 ? -15.878 -17.334 41.630 1.00 62.00 95 VAL A C 1
ATOM 789 O O . VAL A 1 95 ? -15.224 -18.361 41.745 1.00 62.00 95 VAL A O 1
ATOM 792 N N . ASP A 1 96 ? -16.271 -16.582 42.656 1.00 50.91 96 ASP A N 1
ATOM 793 C CA . ASP A 1 96 ? -16.367 -17.050 44.040 1.00 50.91 96 ASP A CA 1
ATOM 794 C C . ASP A 1 96 ? -17.788 -16.736 44.538 1.00 50.91 96 ASP A C 1
ATOM 796 O O . ASP A 1 96 ? -18.136 -15.560 44.692 1.00 50.91 96 ASP A O 1
ATOM 800 N N . PRO A 1 97 ? -18.639 -17.756 44.727 1.00 67.38 97 PRO A N 1
ATOM 801 C CA . PRO A 1 97 ? -19.732 -17.719 45.692 1.00 67.38 97 PRO A CA 1
ATOM 802 C C . PRO A 1 97 ? -19.470 -18.626 46.904 1.00 67.38 97 PRO A C 1
ATOM 804 O O . PRO A 1 97 ? -18.975 -19.762 46.716 1.00 67.38 97 PRO A O 1
#

Radius of gyration: 19.65 Å; Cα contacts (8 Å, |Δi|>4): 17; chains: 1; bounding box: 38×35×64 Å

Mean predicted aligned error: 11.86 Å

pLDDT: mean 71.99, std 11.45, range [47.53, 91.75]

Sequence (97 aa):
MEWISQWLDQMPNWVDYLVILVLTGIVYETTFARSLPLLKNIVVYIFLALGCYLLLIFHILRFPIIPALFITILLIIVTKWRLAYSKRGKTTENVDP

Solvent-accessible surface area (backbone atoms only — not comparable to full-atom values): 5988 Å² total; per-residue (Å²): 138,63,77,61,61,62,61,54,71,71,48,66,88,62,52,62,57,52,50,49,55,52,50,52,52,51,48,48,55,65,76,54,72,56,96,68,63,76,79,56,50,55,62,50,52,53,49,46,56,52,48,52,51,51,51,52,52,42,47,74,70,74,45,73,54,64,63,51,55,50,52,51,52,51,52,53,54,53,52,53,50,53,57,61,58,69,69,70,78,80,84,84,90,85,88,84,135

Secondary structure (DSSP, 8-state):
--TTHHHHTTS-TTHHHHHHHHHHHHHHHHHT-S---HHHHHHHHHHHHHHHHHHHHHHHTT--HHHHHHHHHHHHHHHHHHHHHHTSSSS-S----

Foldseek 3Di:
DCVVVVVVVVDPPVVVVVLLVVLLVVCLCLVPVDDDPPVVVVVSVVVSVVVVVVLVVCVVVVHPSNVVSVVVVVVSVVVVVVVVVVVPPPPPDDDDD